Protein AF-A0A379TCU0-F1 (afdb_monomer_lite)

Sequence (93 aa):
MSAAAAAITCGEMIGAGAHLAVGIDPTQLFLCQFEAVRKLLGNDQRAHLLPLGIEQLPALKAFDTVFSMGVLYHRRSPLEHLWQLKDQLVNGG

InterPro domains:
  IPR027555 tRNA (Mo5U34)-methyltransferase-like [PF08003] (13-93)
  IPR029063 S-adenosyl-L-methionine-dependent methyltransferase superfamily [SSF53335] (12-93)

pLDDT: mean 90.49, std 10.65, range [45.81, 97.19]

Secondary structure (DSSP, 8-state):
--EEE-SS-HHHHHHTT-SEEEEE---HHHHHHHHHHHHHTT--SSEEEES--GGG------BSEE---S-GGG-S-HHHHHHHHHTTBPTT-

Organism: NCBI:txid59203

Foldseek 3Di:
DAEEEAAQCQVVCVVVPGQAYEHEALDVVSQVVVVVVCVVVVVDPRYYYDNDDLVPDDLQQAHQYYDDPPHQVVDPDNVVVVVSRVSPHHVPD

Radius of gyration: 13.2 Å; chains: 1; bounding box: 32×22×35 Å

Structure (mmCIF, N/CA/C/O backbone):
data_AF-A0A379TCU0-F1
#
_entry.id   AF-A0A379TCU0-F1
#
loop_
_atom_site.group_PDB
_atom_site.id
_atom_site.type_symbol
_atom_site.label_atom_id
_atom_site.label_alt_id
_atom_site.label_comp_id
_atom_site.label_asym_id
_atom_site.label_entity_id
_atom_site.label_seq_id
_atom_site.pdbx_PDB_ins_code
_atom_site.Cartn_x
_atom_site.Cartn_y
_atom_site.Cartn_z
_atom_site.occupancy
_atom_site.B_iso_or_equiv
_atom_site.auth_seq_id
_atom_site.auth_comp_id
_atom_site.auth_asym_id
_atom_site.auth_atom_id
_atom_site.pdbx_PDB_model_num
ATOM 1 N N . MET A 1 1 ? -16.291 -2.358 -2.917 1.00 45.81 1 MET A N 1
ATOM 2 C CA . MET A 1 1 ? -15.122 -2.690 -2.076 1.00 45.81 1 MET A CA 1
ATOM 3 C C . MET A 1 1 ? -14.001 -1.843 -2.641 1.00 45.81 1 MET A C 1
ATOM 5 O O . MET A 1 1 ? -13.848 -1.904 -3.843 1.00 45.81 1 MET A O 1
ATOM 9 N N . SER A 1 2 ? -13.390 -0.946 -1.865 1.00 52.31 2 SER A N 1
ATOM 10 C CA . SER A 1 2 ? -12.309 -0.071 -2.351 1.00 52.31 2 SER A CA 1
ATOM 11 C C . SER A 1 2 ? -11.098 -0.297 -1.454 1.00 52.31 2 SER A C 1
ATOM 13 O O . SER A 1 2 ? -11.040 0.243 -0.345 1.00 52.31 2 SER A O 1
ATOM 15 N N . ALA A 1 3 ? -10.205 -1.187 -1.878 1.00 56.97 3 ALA A N 1
ATOM 16 C CA . ALA A 1 3 ? -8.917 -1.407 -1.235 1.00 56.97 3 ALA A CA 1
ATOM 17 C C . ALA A 1 3 ? -7.857 -0.625 -2.009 1.00 56.97 3 ALA A C 1
ATOM 19 O O . ALA A 1 3 ? -7.724 -0.781 -3.223 1.00 56.97 3 ALA A O 1
ATOM 20 N N . ALA A 1 4 ? -7.100 0.213 -1.308 1.00 61.09 4 ALA A N 1
ATOM 21 C CA . ALA A 1 4 ? -6.114 1.079 -1.927 1.00 61.09 4 ALA A CA 1
ATOM 22 C C . ALA A 1 4 ? -4.719 0.847 -1.332 1.00 61.09 4 ALA A C 1
ATOM 24 O O . ALA A 1 4 ? -4.573 0.740 -0.114 1.00 61.09 4 ALA A O 1
ATOM 25 N N . ALA A 1 5 ? -3.697 0.743 -2.185 1.00 60.28 5 ALA A N 1
ATOM 26 C CA . ALA A 1 5 ? -2.317 0.536 -1.747 1.00 60.28 5 ALA A CA 1
ATOM 27 C C . ALA A 1 5 ? -1.528 1.858 -1.771 1.00 60.28 5 ALA A C 1
ATOM 29 O O . ALA A 1 5 ? -1.397 2.461 -2.838 1.00 60.28 5 ALA A O 1
ATOM 30 N N . ALA A 1 6 ? -0.993 2.318 -0.631 1.00 62.38 6 ALA A N 1
ATOM 31 C CA . ALA A 1 6 ? -0.177 3.540 -0.558 1.00 62.38 6 ALA A CA 1
ATOM 32 C C . ALA A 1 6 ? 0.771 3.576 0.650 1.00 62.38 6 ALA A C 1
ATOM 34 O O . ALA A 1 6 ? 0.332 3.464 1.785 1.00 62.38 6 ALA A O 1
ATOM 35 N N . ALA A 1 7 ? 2.063 3.834 0.434 1.00 57.19 7 ALA A N 1
ATOM 36 C CA . ALA A 1 7 ? 3.089 3.781 1.485 1.00 57.19 7 ALA A CA 1
ATOM 37 C C . ALA A 1 7 ? 2.906 4.780 2.653 1.00 57.19 7 ALA A C 1
ATOM 39 O O . ALA A 1 7 ? 3.170 4.419 3.794 1.00 57.19 7 ALA A O 1
ATOM 40 N N . ILE A 1 8 ? 2.462 6.023 2.399 1.00 62.81 8 ILE A N 1
ATOM 41 C CA . ILE A 1 8 ? 2.507 7.110 3.410 1.00 62.81 8 ILE A CA 1
ATOM 42 C C . ILE A 1 8 ? 1.149 7.811 3.611 1.00 62.81 8 ILE A C 1
ATOM 44 O O . ILE A 1 8 ? 0.864 8.318 4.692 1.00 62.81 8 ILE A O 1
ATOM 48 N N . THR A 1 9 ? 0.263 7.802 2.614 1.00 80.38 9 THR A N 1
ATOM 49 C CA . THR A 1 9 ? -0.981 8.597 2.615 1.00 80.38 9 THR A CA 1
ATOM 50 C C . THR A 1 9 ? -2.218 7.829 3.082 1.00 80.38 9 THR A C 1
ATOM 52 O O . THR A 1 9 ? -3.340 8.298 2.909 1.00 80.38 9 THR A O 1
ATOM 55 N N . CYS A 1 10 ? -2.046 6.661 3.714 1.00 86.31 10 CYS A N 1
ATOM 56 C CA . CYS A 1 10 ? -3.157 5.784 4.102 1.00 86.31 10 CYS A CA 1
ATOM 57 C C . CYS A 1 10 ? -4.279 6.512 4.868 1.00 86.31 10 CYS A C 1
ATOM 59 O O . CYS A 1 10 ? -5.452 6.305 4.574 1.00 86.31 10 CYS A O 1
ATOM 61 N N . GLY A 1 11 ? -3.937 7.397 5.812 1.00 86.19 11 GLY A N 1
ATOM 62 C CA . GLY A 1 11 ? -4.933 8.162 6.574 1.00 86.19 11 GLY A CA 1
ATOM 63 C C . GLY A 1 11 ? -5.766 9.118 5.711 1.00 86.19 11 GLY A C 1
ATOM 64 O O . GLY A 1 11 ? -6.977 9.219 5.900 1.00 86.19 11 GLY A O 1
ATOM 65 N N . GLU A 1 12 ? -5.147 9.767 4.723 1.00 89.56 12 GLU A N 1
ATOM 66 C CA . GLU A 1 12 ? -5.839 10.661 3.785 1.00 89.56 12 GLU A CA 1
ATOM 67 C C . GLU A 1 12 ? -6.810 9.882 2.897 1.00 89.56 12 GLU A C 1
ATOM 69 O O . GLU A 1 12 ? -7.927 10.332 2.657 1.00 89.56 12 GLU A O 1
ATOM 74 N N . MET A 1 13 ? -6.427 8.675 2.469 1.00 91.75 13 MET A N 1
ATOM 75 C CA . MET A 1 13 ? -7.292 7.801 1.671 1.00 91.75 13 MET A CA 1
ATOM 76 C C . MET A 1 13 ? -8.545 7.394 2.443 1.00 91.75 13 MET A C 1
ATOM 78 O O . MET A 1 13 ? -9.646 7.431 1.897 1.00 91.75 13 MET A O 1
ATOM 82 N N . ILE A 1 14 ? -8.391 7.058 3.728 1.00 93.75 14 ILE A N 1
ATOM 83 C CA . ILE A 1 14 ? -9.533 6.783 4.607 1.00 93.75 14 ILE A CA 1
ATOM 84 C C . ILE A 1 14 ? -10.405 8.031 4.774 1.00 93.75 14 ILE A C 1
ATOM 86 O O . ILE A 1 14 ? -11.629 7.930 4.696 1.00 93.75 14 ILE A O 1
ATOM 90 N N . GLY A 1 15 ? -9.800 9.212 4.927 1.00 91.06 15 GLY A N 1
ATOM 91 C CA . GLY A 1 15 ? -10.522 10.488 4.956 1.00 91.06 15 GLY A CA 1
ATOM 92 C C . GLY A 1 15 ? -11.301 10.788 3.667 1.00 91.06 15 GLY A C 1
ATOM 93 O O . GLY A 1 15 ? -12.381 11.368 3.728 1.00 91.06 15 GLY A O 1
ATOM 94 N N . ALA A 1 16 ? -10.795 10.339 2.516 1.00 93.31 16 ALA A N 1
ATOM 95 C CA . ALA A 1 16 ? -11.440 10.463 1.208 1.00 93.31 16 ALA A CA 1
ATOM 96 C C . ALA A 1 16 ? -12.487 9.367 0.913 1.00 93.31 16 ALA A C 1
ATOM 98 O O . ALA A 1 16 ? -13.080 9.363 -0.165 1.00 93.31 16 ALA A O 1
ATOM 99 N N . GLY A 1 17 ? -12.737 8.447 1.852 1.00 92.69 17 GLY A N 1
ATOM 100 C CA . GLY A 1 17 ? -13.777 7.421 1.733 1.00 92.69 17 GLY A CA 1
ATOM 101 C C . GLY A 1 17 ? -13.303 6.052 1.241 1.00 92.69 17 GLY A C 1
ATOM 102 O O . GLY A 1 17 ? -14.143 5.208 0.923 1.00 92.69 17 GLY A O 1
ATOM 103 N N . ALA A 1 18 ? -11.992 5.790 1.195 1.00 93.19 18 ALA A N 1
ATOM 104 C CA . ALA A 1 18 ? -11.495 4.436 0.956 1.00 93.19 18 ALA A CA 1
ATOM 105 C C . ALA A 1 18 ? -11.959 3.485 2.075 1.00 93.19 18 ALA A C 1
ATOM 107 O O . ALA A 1 18 ? -11.996 3.848 3.253 1.00 93.19 18 ALA A O 1
ATOM 108 N N . HIS A 1 19 ? -12.306 2.249 1.712 1.00 94.19 19 HIS A N 1
ATOM 109 C CA . HIS A 1 19 ? -12.748 1.246 2.685 1.00 94.19 19 HIS A CA 1
ATOM 110 C C . HIS A 1 19 ? -11.562 0.670 3.471 1.00 94.19 19 HIS A C 1
ATOM 112 O O . HIS A 1 19 ? -11.683 0.376 4.659 1.00 94.19 19 HIS A O 1
ATOM 118 N N . LEU A 1 20 ? -10.426 0.489 2.797 1.00 94.62 20 LEU A N 1
ATOM 119 C CA . LEU A 1 20 ? -9.187 -0.028 3.367 1.00 94.62 20 LEU A CA 1
ATOM 120 C C . LEU A 1 20 ? -7.997 0.624 2.661 1.00 94.62 20 LEU A C 1
ATOM 122 O O . LEU A 1 20 ? -7.967 0.678 1.431 1.00 94.62 20 LEU A O 1
ATOM 126 N N . ALA A 1 21 ? -7.006 1.063 3.432 1.00 95.38 21 ALA A N 1
ATOM 127 C CA . ALA A 1 21 ? -5.738 1.568 2.925 1.00 95.38 21 ALA A CA 1
ATOM 128 C C . ALA A 1 21 ? -4.575 0.726 3.472 1.00 95.38 21 ALA A C 1
ATOM 130 O O . ALA A 1 21 ? -4.427 0.575 4.686 1.00 95.38 21 ALA A O 1
AT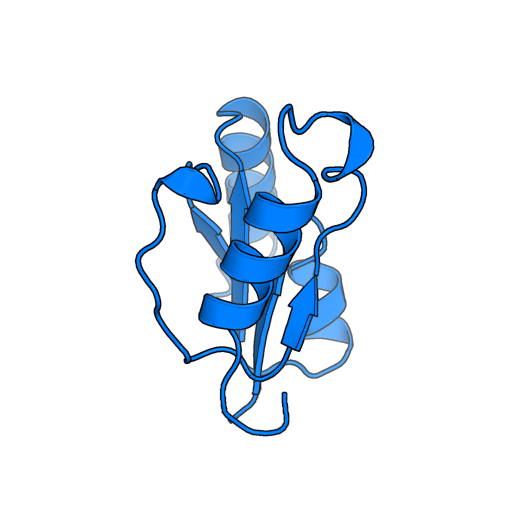OM 131 N N . VAL A 1 22 ? -3.754 0.168 2.582 1.00 95.75 22 VAL A N 1
ATOM 132 C CA . VAL A 1 22 ? -2.586 -0.645 2.949 1.00 95.75 22 VAL A CA 1
ATOM 133 C C . VAL A 1 22 ? -1.323 -0.016 2.384 1.00 95.75 22 VAL A C 1
ATOM 135 O O . VAL A 1 22 ? -1.131 0.059 1.174 1.00 95.75 22 VAL A O 1
ATOM 138 N N . GLY A 1 23 ? -0.434 0.418 3.262 1.00 94.88 23 GLY A N 1
ATOM 139 C CA . GLY A 1 23 ? 0.885 0.900 2.907 1.00 94.88 23 GLY A CA 1
ATOM 140 C C . GLY A 1 23 ? 1.949 -0.165 3.009 1.00 94.88 23 GLY A C 1
ATOM 141 O O . GLY A 1 23 ? 1.855 -1.090 3.813 1.00 94.88 23 GLY A O 1
ATOM 142 N N . ILE A 1 24 ? 2.988 0.010 2.200 1.00 93.44 24 ILE A N 1
ATOM 143 C CA . ILE A 1 24 ? 4.230 -0.745 2.284 1.00 93.44 24 ILE A CA 1
ATOM 144 C C . ILE A 1 24 ? 5.399 0.239 2.346 1.00 93.44 24 ILE A C 1
ATOM 146 O O . ILE A 1 24 ? 5.514 1.117 1.493 1.00 93.44 24 ILE A O 1
ATOM 150 N N . ASP A 1 25 ? 6.245 0.122 3.363 1.00 92.88 25 ASP A N 1
ATOM 151 C CA . ASP A 1 25 ? 7.521 0.834 3.421 1.00 92.88 25 ASP A CA 1
ATOM 152 C C . ASP A 1 25 ? 8.501 0.048 4.305 1.00 92.88 25 ASP A C 1
ATOM 154 O O . ASP A 1 25 ? 8.161 -0.258 5.447 1.00 92.88 25 ASP A O 1
ATOM 158 N N . PRO A 1 26 ? 9.716 -0.289 3.837 1.00 92.25 26 PRO A N 1
ATOM 159 C CA . PRO A 1 26 ? 10.675 -1.062 4.628 1.00 92.25 26 PRO A CA 1
ATOM 160 C C . PRO A 1 26 ? 11.290 -0.269 5.801 1.00 92.25 26 PRO A C 1
ATOM 162 O O . PRO A 1 26 ? 12.027 -0.830 6.613 1.00 92.25 26 PRO A O 1
ATOM 165 N N . THR A 1 27 ? 11.029 1.036 5.909 1.00 93.69 27 THR A N 1
ATOM 166 C CA . THR A 1 27 ? 11.618 1.917 6.922 1.00 93.69 27 THR A CA 1
ATOM 167 C C . THR A 1 27 ? 10.942 1.748 8.285 1.00 93.69 27 THR A C 1
ATOM 169 O O . THR A 1 27 ? 9.840 2.242 8.526 1.00 93.69 27 THR A O 1
ATOM 172 N N . GLN A 1 28 ? 11.653 1.145 9.243 1.00 94.81 28 GLN A N 1
ATOM 173 C CA . GLN A 1 28 ? 11.135 0.889 10.596 1.00 94.81 28 GLN A CA 1
ATOM 174 C C . GLN A 1 28 ? 10.634 2.151 11.323 1.00 94.81 28 GLN A C 1
ATOM 176 O O . GLN A 1 28 ? 9.660 2.089 12.073 1.00 94.81 28 GLN A O 1
ATOM 181 N N . LEU A 1 29 ? 11.277 3.305 11.103 1.00 95.50 29 LEU A N 1
ATOM 182 C CA . LEU A 1 29 ? 10.845 4.577 11.689 1.00 95.50 29 LEU A CA 1
ATOM 183 C C . LEU A 1 29 ? 9.411 4.932 11.271 1.00 95.50 29 LEU A C 1
ATOM 185 O O . LEU A 1 29 ? 8.622 5.348 12.117 1.00 95.50 29 LEU A O 1
ATOM 189 N N . PHE A 1 30 ? 9.067 4.737 9.997 1.00 94.19 30 PHE A N 1
ATOM 190 C CA . PHE A 1 30 ? 7.737 5.049 9.478 1.00 94.19 30 PHE A CA 1
ATOM 191 C C . PHE A 1 30 ? 6.686 4.086 10.022 1.00 94.19 30 PHE A C 1
ATOM 193 O O . PHE A 1 30 ? 5.597 4.529 10.377 1.00 94.19 30 PHE A O 1
ATOM 200 N N . LEU A 1 31 ? 7.033 2.807 10.212 1.00 95.19 31 LEU A N 1
ATOM 201 C CA . LEU A 1 31 ? 6.165 1.860 10.913 1.00 95.19 31 LEU A CA 1
ATOM 202 C C . LEU A 1 31 ? 5.858 2.327 12.341 1.00 95.19 31 LEU A C 1
ATOM 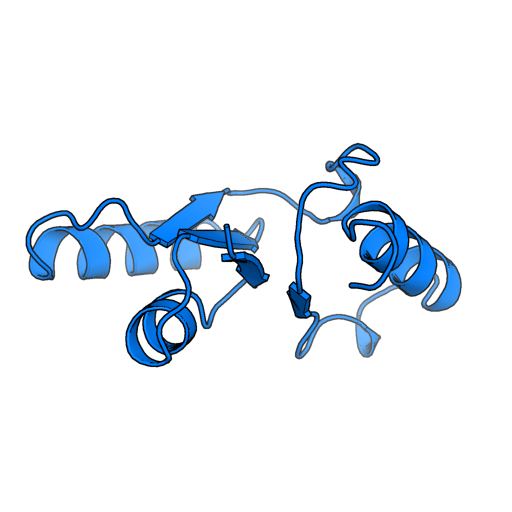204 O O . LEU A 1 31 ? 4.695 2.398 12.732 1.00 95.19 31 LEU A O 1
ATOM 208 N N . CYS A 1 32 ? 6.881 2.705 13.109 1.00 96.75 32 CYS A N 1
ATOM 209 C CA . CYS A 1 32 ? 6.692 3.207 14.470 1.00 96.75 32 CYS A CA 1
ATOM 210 C C . CYS A 1 32 ? 5.839 4.486 14.507 1.00 96.75 32 CYS A C 1
ATOM 212 O O . CYS A 1 32 ? 4.962 4.614 15.361 1.00 96.75 32 CYS A O 1
ATOM 214 N N . GLN A 1 33 ? 6.077 5.425 13.587 1.00 96.06 33 GLN A N 1
ATOM 215 C CA . GLN A 1 33 ? 5.294 6.660 13.472 1.00 96.06 33 GLN A CA 1
ATOM 216 C C . GLN A 1 33 ? 3.829 6.370 13.128 1.00 96.06 33 GLN A C 1
ATOM 218 O O . GLN A 1 33 ? 2.930 6.908 13.775 1.00 96.06 33 GLN A O 1
ATOM 223 N N . PHE A 1 34 ? 3.588 5.488 12.159 1.00 95.88 34 PHE A N 1
ATOM 224 C CA . PHE A 1 34 ? 2.251 5.064 11.762 1.00 95.88 34 PHE A CA 1
ATOM 225 C C . PHE A 1 34 ? 1.491 4.428 12.931 1.00 95.88 34 PHE A C 1
ATOM 227 O O . PHE A 1 34 ? 0.367 4.825 13.230 1.00 95.88 34 PHE A O 1
ATOM 234 N N . GLU A 1 35 ? 2.118 3.487 13.636 1.00 96.50 35 GLU A N 1
ATOM 235 C CA . GLU A 1 35 ? 1.523 2.797 14.783 1.00 96.5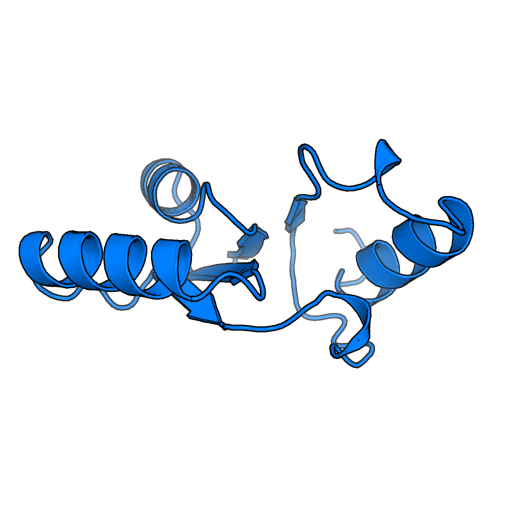0 35 GLU A CA 1
ATOM 236 C C . GLU A 1 35 ? 1.231 3.745 15.953 1.00 96.50 35 GLU A C 1
ATOM 238 O O . GLU A 1 35 ? 0.184 3.643 16.598 1.00 96.50 35 GLU A O 1
ATOM 243 N N . ALA A 1 36 ? 2.112 4.720 16.199 1.00 97.00 36 ALA A N 1
ATOM 244 C CA . ALA A 1 36 ? 1.875 5.760 17.195 1.00 97.00 36 ALA A CA 1
ATOM 245 C C . ALA A 1 36 ? 0.628 6.592 16.854 1.00 97.00 36 ALA A C 1
ATOM 247 O O . ALA A 1 36 ? -0.237 6.777 17.711 1.00 97.00 36 ALA A O 1
ATOM 248 N N . VAL A 1 37 ? 0.495 7.040 15.600 1.00 95.50 37 VAL A N 1
ATOM 249 C CA . VAL A 1 37 ? -0.685 7.787 15.136 1.00 95.50 37 VAL A CA 1
ATOM 250 C C . VAL A 1 37 ? -1.941 6.915 15.186 1.00 95.50 37 VAL A C 1
ATOM 252 O O . VAL A 1 37 ? -2.952 7.349 15.736 1.00 95.50 37 VAL A O 1
ATOM 255 N N . ARG A 1 38 ? -1.886 5.665 14.704 1.00 95.38 38 ARG A N 1
ATOM 256 C CA . ARG A 1 38 ? -3.017 4.723 14.753 1.00 95.38 38 ARG A CA 1
ATOM 257 C C . ARG A 1 38 ? -3.520 4.534 16.181 1.00 95.38 38 ARG A C 1
ATOM 259 O O . ARG A 1 38 ? -4.724 4.594 16.419 1.00 95.38 38 ARG A O 1
ATOM 266 N N . LYS A 1 39 ? -2.609 4.375 17.147 1.00 97.19 39 LYS A N 1
ATOM 267 C CA . LYS A 1 39 ? -2.949 4.256 18.571 1.00 97.19 39 LYS A CA 1
ATOM 268 C C . LYS A 1 39 ? -3.648 5.507 19.111 1.00 97.19 39 LYS A C 1
ATOM 270 O O . LYS A 1 39 ? -4.611 5.375 19.862 1.00 97.19 39 LYS A O 1
ATOM 275 N N . LEU A 1 40 ? -3.194 6.702 18.727 1.00 96.94 40 LEU A N 1
ATOM 276 C CA . LEU A 1 40 ? -3.822 7.970 19.123 1.00 96.94 40 LEU A CA 1
ATOM 277 C C . LEU A 1 40 ? -5.209 8.165 18.491 1.00 96.94 40 LEU A C 1
ATOM 279 O O . LEU A 1 40 ? -6.078 8.773 19.108 1.00 96.94 40 LEU A O 1
ATOM 283 N N . LEU A 1 41 ? -5.443 7.601 17.306 1.00 94.75 41 LEU A N 1
ATOM 284 C CA . LEU A 1 41 ? -6.728 7.627 16.596 1.00 94.75 41 LEU A CA 1
ATOM 285 C C . LEU A 1 41 ? -7.683 6.494 17.020 1.00 94.75 41 LEU A C 1
ATOM 287 O O . LEU A 1 41 ? -8.521 6.056 16.237 1.00 94.75 41 LEU A O 1
ATOM 291 N N . GLY A 1 42 ? -7.559 5.984 18.248 1.00 96.50 42 GLY A N 1
ATOM 292 C CA . GLY A 1 42 ? -8.446 4.933 18.760 1.00 96.50 42 GLY A CA 1
ATOM 293 C C . GLY A 1 42 ? -8.186 3.547 18.165 1.00 96.50 42 GLY A C 1
ATOM 294 O O . GLY A 1 42 ? -9.076 2.702 18.172 1.00 96.50 42 GLY A O 1
ATOM 295 N N . ASN A 1 43 ? -6.970 3.303 17.670 1.00 96.00 43 ASN A N 1
ATOM 296 C CA . ASN A 1 43 ? -6.565 2.054 17.028 1.00 96.00 43 ASN A CA 1
ATOM 297 C C . ASN A 1 43 ? -7.431 1.678 15.808 1.00 96.00 43 ASN A C 1
ATOM 299 O O . ASN A 1 43 ? -7.788 0.512 15.634 1.00 96.00 43 ASN A O 1
ATOM 303 N N . ASP A 1 44 ? -7.763 2.662 14.965 1.00 94.81 44 ASP A N 1
ATOM 304 C CA . ASP A 1 44 ? -8.519 2.463 13.721 1.00 94.81 44 ASP A CA 1
ATOM 305 C C . ASP A 1 44 ? -7.886 1.367 12.841 1.00 94.81 44 ASP A C 1
ATOM 307 O O . ASP A 1 44 ? -6.682 1.374 12.593 1.00 94.81 44 ASP A O 1
ATOM 311 N N . GLN A 1 45 ? -8.700 0.414 12.383 1.00 95.81 45 GLN A N 1
ATOM 312 C CA . GLN A 1 45 ? -8.274 -0.762 11.611 1.00 95.81 45 GLN A CA 1
ATOM 313 C C . GLN A 1 45 ? -8.512 -0.617 10.102 1.00 95.81 45 GLN A C 1
ATOM 315 O O . GLN A 1 45 ? -8.448 -1.594 9.367 1.00 95.81 45 GLN A O 1
ATOM 320 N N . ARG A 1 46 ? -8.834 0.582 9.611 1.00 95.12 46 ARG A N 1
ATOM 321 C CA . ARG A 1 46 ? -9.020 0.817 8.171 1.00 95.12 46 ARG A CA 1
ATOM 322 C C . ARG A 1 46 ? -7.714 1.140 7.451 1.00 95.12 46 ARG A C 1
ATOM 324 O O . ARG A 1 46 ? -7.667 1.067 6.229 1.00 95.12 46 ARG A O 1
ATOM 331 N N . ALA A 1 47 ? -6.658 1.483 8.184 1.00 95.12 47 ALA A N 1
ATOM 332 C CA . ALA A 1 47 ? -5.337 1.758 7.637 1.00 95.12 47 ALA A CA 1
ATOM 333 C C . ALA A 1 47 ? -4.294 0.807 8.239 1.00 95.12 47 ALA A C 1
ATOM 335 O O . ALA A 1 47 ? -4.247 0.612 9.456 1.00 95.12 47 ALA A O 1
ATOM 336 N N . HIS A 1 48 ? -3.401 0.283 7.400 1.00 95.19 48 HIS A N 1
ATOM 337 C CA . HIS A 1 48 ? -2.275 -0.554 7.820 1.00 95.19 48 HIS A CA 1
ATOM 338 C C . HIS A 1 48 ? -0.993 -0.153 7.095 1.00 95.19 48 HIS A C 1
ATOM 340 O O . HIS A 1 48 ? -1.050 0.245 5.939 1.00 95.19 48 HIS A O 1
ATOM 346 N N . LEU A 1 49 ? 0.157 -0.313 7.750 1.00 95.50 49 LEU A N 1
ATOM 347 C CA . LEU A 1 49 ? 1.477 -0.168 7.140 1.00 95.50 49 LEU A CA 1
ATOM 348 C C . LEU A 1 49 ? 2.266 -1.459 7.370 1.00 95.50 49 LEU A C 1
ATOM 350 O O . LEU A 1 49 ? 2.417 -1.901 8.508 1.00 95.50 49 LEU A O 1
ATOM 354 N N . LEU A 1 50 ? 2.743 -2.075 6.292 1.00 94.38 50 LEU A N 1
ATOM 355 C CA . LEU A 1 50 ? 3.551 -3.288 6.328 1.00 94.38 50 LEU A CA 1
ATOM 356 C C . LEU A 1 50 ? 5.024 -2.932 6.069 1.00 94.38 50 LEU A C 1
ATOM 358 O O . LEU A 1 50 ? 5.303 -2.176 5.135 1.00 94.38 50 LEU A O 1
ATOM 362 N N . PRO A 1 51 ? 5.976 -3.492 6.836 1.00 94.06 51 PRO A N 1
ATOM 363 C CA . PRO A 1 51 ? 7.402 -3.233 6.656 1.00 94.06 51 PRO A CA 1
ATOM 364 C C . PRO A 1 51 ? 7.979 -4.025 5.471 1.00 94.06 51 PRO A C 1
ATOM 366 O O . PRO A 1 51 ? 8.796 -4.927 5.649 1.00 94.06 51 PRO A O 1
ATOM 369 N N . LEU A 1 52 ? 7.500 -3.735 4.260 1.00 93.25 52 LEU A N 1
ATOM 370 C CA . LEU A 1 52 ? 7.835 -4.444 3.024 1.00 93.25 52 LEU A CA 1
ATOM 371 C C . LEU A 1 52 ? 8.236 -3.465 1.916 1.00 93.25 52 LEU A C 1
ATOM 373 O O . LEU A 1 52 ? 7.695 -2.365 1.810 1.00 93.25 52 LEU A O 1
ATOM 377 N N . GLY A 1 53 ? 9.150 -3.894 1.052 1.00 91.06 53 GLY A N 1
ATOM 378 C CA . GLY A 1 53 ? 9.356 -3.318 -0.273 1.00 91.06 53 GLY A CA 1
ATOM 379 C C . GLY A 1 53 ? 8.389 -3.910 -1.302 1.00 91.06 53 GLY A C 1
ATOM 380 O O . GLY A 1 53 ? 7.897 -5.029 -1.148 1.00 91.06 53 GLY A O 1
ATOM 381 N N . ILE A 1 54 ? 8.128 -3.171 -2.385 1.00 90.06 54 ILE A N 1
ATOM 382 C CA . ILE A 1 54 ? 7.219 -3.614 -3.458 1.00 90.06 54 ILE A CA 1
ATOM 383 C C . ILE A 1 54 ? 7.709 -4.897 -4.136 1.00 90.06 54 ILE A C 1
ATOM 385 O O . ILE A 1 54 ? 6.911 -5.737 -4.530 1.00 90.06 54 ILE A O 1
ATOM 389 N N . GLU A 1 55 ? 9.024 -5.089 -4.201 1.00 90.38 55 GLU A N 1
ATOM 390 C CA . GLU A 1 55 ? 9.661 -6.284 -4.746 1.00 90.38 55 GLU A CA 1
ATOM 391 C C . GLU A 1 55 ? 9.362 -7.568 -3.958 1.00 90.38 55 GLU A C 1
ATOM 393 O O . GLU A 1 55 ? 9.582 -8.663 -4.469 1.00 90.38 55 GLU A O 1
ATOM 398 N N . GLN A 1 56 ? 8.867 -7.443 -2.724 1.00 93.62 56 GLN A N 1
ATOM 399 C CA . GLN A 1 56 ? 8.476 -8.575 -1.885 1.00 93.62 56 GLN A CA 1
ATOM 400 C C . GLN A 1 56 ? 7.008 -8.970 -2.083 1.00 93.62 56 GLN A C 1
ATOM 402 O O . GLN A 1 56 ? 6.584 -10.003 -1.563 1.00 93.62 56 GLN A O 1
ATOM 407 N N . LEU A 1 57 ? 6.218 -8.159 -2.797 1.00 92.06 57 LEU A N 1
ATOM 408 C CA . LEU A 1 57 ? 4.812 -8.455 -3.039 1.00 92.06 57 LEU A CA 1
ATOM 409 C C . LEU A 1 57 ? 4.653 -9.423 -4.219 1.00 92.06 57 LEU A C 1
ATOM 411 O O . LEU A 1 57 ? 5.243 -9.204 -5.280 1.00 92.06 57 LEU A O 1
ATOM 415 N N . PRO A 1 58 ? 3.821 -10.471 -4.084 1.00 94.62 58 PRO A N 1
ATOM 416 C CA . PRO A 1 58 ? 3.388 -11.247 -5.237 1.00 94.62 58 PRO A CA 1
ATOM 417 C C . PRO A 1 58 ? 2.419 -10.423 -6.104 1.00 94.62 58 PRO A C 1
ATOM 419 O O . PRO A 1 58 ? 1.976 -9.339 -5.723 1.00 94.62 58 PRO A O 1
ATOM 422 N N . ALA A 1 59 ? 2.041 -10.950 -7.268 1.00 95.31 59 ALA A N 1
ATOM 423 C CA . ALA A 1 59 ? 0.970 -10.370 -8.075 1.00 95.31 59 ALA A CA 1
ATOM 424 C C . ALA A 1 59 ? -0.392 -10.608 -7.399 1.00 95.31 59 ALA A C 1
ATOM 426 O O . ALA A 1 59 ? -1.026 -11.643 -7.610 1.00 95.31 59 ALA A O 1
ATOM 427 N N . LEU A 1 60 ? -0.814 -9.671 -6.547 1.00 94.69 60 LEU A N 1
ATOM 428 C CA . LEU A 1 60 ? -2.039 -9.796 -5.756 1.00 94.69 60 LEU A CA 1
ATOM 429 C C . LEU A 1 60 ? -3.304 -9.555 -6.580 1.00 94.69 60 LEU A C 1
ATOM 431 O O . LEU A 1 60 ? -4.310 -10.216 -6.332 1.00 94.69 60 LEU A O 1
ATOM 435 N N . LYS A 1 61 ? -3.262 -8.620 -7.540 1.00 95.25 61 LYS A N 1
ATOM 436 C CA . LYS A 1 61 ? -4.416 -8.200 -8.357 1.00 95.25 61 LYS A CA 1
ATOM 437 C C . LYS A 1 61 ? -5.683 -7.966 -7.527 1.00 95.25 61 LYS A C 1
ATOM 439 O O . LYS A 1 61 ? -6.750 -8.485 -7.848 1.00 95.25 61 LYS A O 1
ATOM 444 N N . ALA A 1 62 ? -5.531 -7.242 -6.422 1.00 93.88 62 ALA A N 1
ATOM 445 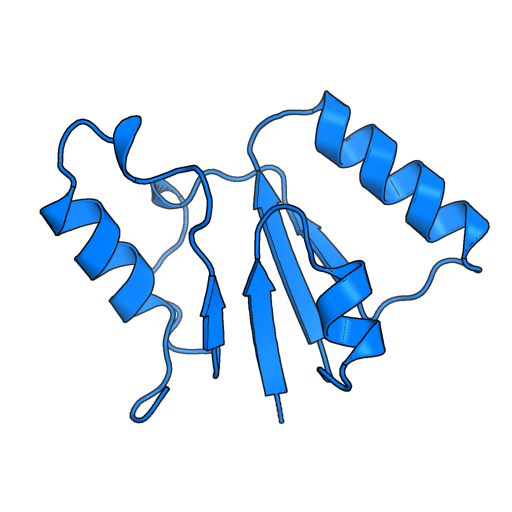C CA . ALA A 1 62 ? -6.543 -7.136 -5.370 1.00 93.88 62 ALA A CA 1
ATOM 446 C C . ALA A 1 62 ? -6.883 -5.690 -4.984 1.00 93.88 62 ALA A C 1
ATOM 448 O O . ALA A 1 62 ? -7.823 -5.476 -4.223 1.00 93.88 62 ALA A O 1
ATOM 449 N N . PHE A 1 63 ? -6.128 -4.710 -5.483 1.00 94.38 63 PHE A N 1
ATOM 450 C CA . PHE A 1 63 ? -6.353 -3.300 -5.189 1.00 94.38 63 PHE A CA 1
ATOM 451 C C . PHE A 1 63 ? -7.102 -2.623 -6.333 1.00 94.38 63 PHE A C 1
ATOM 453 O O . PHE A 1 63 ? -6.777 -2.823 -7.501 1.00 94.38 63 PHE A O 1
ATOM 460 N N . ASP A 1 64 ? -8.076 -1.788 -5.990 1.00 94.12 64 ASP A N 1
ATOM 461 C CA . ASP A 1 64 ? -8.818 -0.966 -6.951 1.00 94.12 64 ASP A CA 1
ATOM 462 C C . ASP A 1 64 ? -8.015 0.267 -7.372 1.00 94.12 64 ASP A C 1
ATOM 464 O O . ASP A 1 64 ? -8.285 0.885 -8.395 1.00 94.12 64 ASP A O 1
ATOM 468 N N . THR A 1 65 ? -7.048 0.680 -6.550 1.00 93.69 65 THR A N 1
ATOM 469 C CA . THR A 1 65 ? -6.171 1.817 -6.835 1.00 93.69 65 THR A CA 1
ATOM 470 C C . THR A 1 65 ? -4.826 1.628 -6.142 1.00 93.69 65 THR A C 1
ATOM 472 O O . THR A 1 65 ? -4.759 1.235 -4.975 1.00 93.69 65 THR A O 1
ATOM 475 N N . VAL A 1 66 ? -3.738 1.940 -6.844 1.00 94.00 66 VAL A N 1
ATOM 476 C CA . VAL A 1 66 ? -2.365 1.804 -6.344 1.00 94.00 66 VAL A CA 1
ATOM 477 C C . VAL A 1 66 ? -1.632 3.128 -6.520 1.00 94.00 66 VAL A C 1
ATOM 479 O O . VAL A 1 66 ? -1.589 3.687 -7.613 1.00 94.00 66 VAL A O 1
ATOM 482 N N . PHE A 1 67 ? -1.014 3.613 -5.446 1.00 93.00 67 PHE A N 1
ATOM 483 C CA . PHE A 1 67 ? -0.204 4.825 -5.457 1.00 93.00 67 PHE A CA 1
ATOM 484 C C . PHE A 1 67 ? 1.279 4.487 -5.335 1.00 93.00 67 PHE A C 1
ATOM 486 O O . 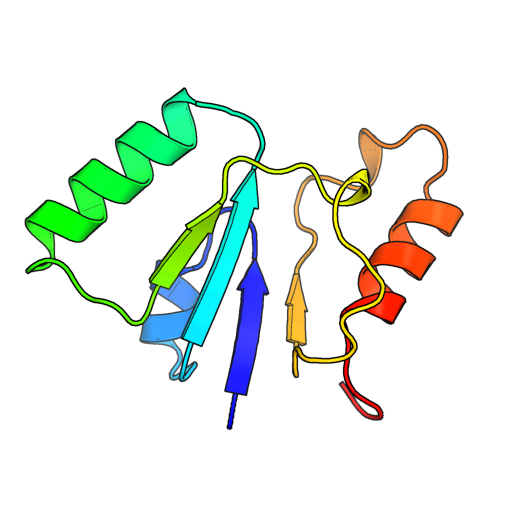PHE A 1 67 ? 1.706 3.749 -4.448 1.00 93.00 67 PHE A O 1
ATOM 493 N N . SER A 1 68 ? 2.092 5.108 -6.189 1.00 91.31 68 SER A N 1
ATOM 494 C CA . SER A 1 68 ? 3.549 5.088 -6.074 1.00 91.31 68 SER A CA 1
ATOM 495 C C . SER A 1 68 ? 4.096 6.503 -6.185 1.00 91.31 68 SER A C 1
ATOM 497 O O . SER A 1 68 ? 4.433 6.986 -7.263 1.00 91.31 68 SER A O 1
ATOM 499 N N . MET A 1 69 ? 4.141 7.196 -5.051 1.00 88.94 69 MET A N 1
ATOM 500 C CA . MET A 1 69 ? 4.576 8.589 -4.974 1.00 88.94 69 MET A CA 1
ATOM 501 C C . MET A 1 69 ? 5.966 8.657 -4.356 1.00 88.94 69 MET A C 1
ATOM 503 O O . MET A 1 69 ? 6.197 8.085 -3.297 1.00 88.94 69 MET A O 1
ATOM 507 N N . GLY A 1 70 ? 6.905 9.331 -5.021 1.00 87.44 70 GLY A N 1
ATOM 508 C CA . GLY A 1 70 ? 8.261 9.494 -4.488 1.00 87.44 70 GLY A CA 1
ATOM 509 C C . GLY A 1 70 ? 9.182 8.270 -4.631 1.00 87.44 70 GLY A C 1
ATOM 510 O O . GLY A 1 70 ? 10.288 8.289 -4.105 1.00 87.44 70 GLY A O 1
ATOM 511 N N . VAL A 1 71 ? 8.749 7.203 -5.318 1.00 89.62 71 VAL A N 1
ATOM 512 C CA . VAL A 1 71 ? 9.480 5.917 -5.361 1.00 89.62 71 VAL A CA 1
ATOM 513 C C . VAL A 1 71 ? 10.173 5.655 -6.700 1.00 89.62 71 VAL A C 1
ATOM 515 O O . VAL A 1 71 ? 11.279 5.117 -6.713 1.00 89.62 71 VAL A O 1
ATOM 518 N N . LEU A 1 72 ? 9.549 6.021 -7.826 1.00 91.00 72 LEU A N 1
ATOM 519 C CA . LEU A 1 72 ? 9.974 5.585 -9.165 1.00 91.00 72 LEU A CA 1
ATOM 520 C C . LEU A 1 72 ? 11.428 5.960 -9.501 1.00 91.00 72 LEU A C 1
ATOM 522 O O . LEU A 1 72 ? 12.154 5.144 -10.059 1.00 91.00 72 LEU A O 1
ATOM 526 N N . TYR A 1 73 ? 11.875 7.162 -9.125 1.00 91.81 73 TYR A N 1
ATOM 527 C CA . TYR A 1 73 ? 13.223 7.660 -9.437 1.00 91.81 73 TYR A CA 1
ATOM 528 C C . TYR A 1 73 ? 14.344 6.992 -8.627 1.00 91.81 73 TYR A C 1
ATOM 530 O O . TYR A 1 73 ? 15.515 7.139 -8.965 1.00 91.81 73 TYR A O 1
ATOM 538 N N . HIS A 1 74 ? 14.001 6.230 -7.586 1.00 88.94 74 HIS A N 1
ATOM 539 C CA . HIS A 1 74 ? 14.959 5.429 -6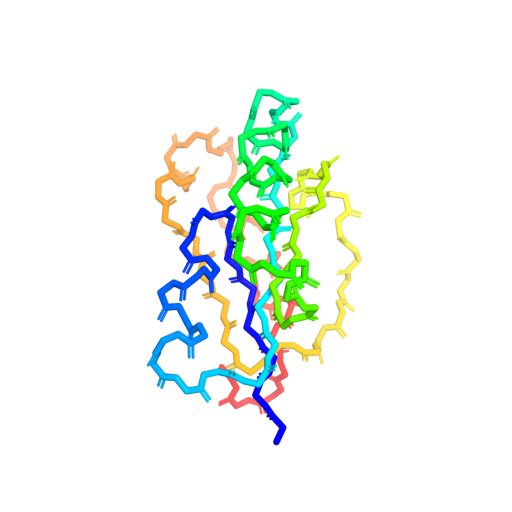.818 1.00 88.94 74 HIS A CA 1
ATOM 540 C C . HIS A 1 74 ? 15.113 4.004 -7.361 1.00 88.94 74 HIS A C 1
ATOM 542 O O . HIS A 1 74 ? 15.933 3.231 -6.862 1.00 88.94 74 HIS A O 1
ATOM 548 N N . ARG A 1 75 ? 14.308 3.608 -8.355 1.00 90.62 75 ARG A N 1
ATOM 549 C CA . ARG A 1 75 ? 14.287 2.235 -8.872 1.00 90.62 75 ARG A CA 1
ATOM 550 C C . ARG A 1 75 ? 15.310 2.076 -9.988 1.00 90.62 75 ARG A C 1
ATOM 552 O O . ARG A 1 75 ? 15.354 2.858 -10.930 1.00 90.62 75 ARG A O 1
ATOM 559 N N . ARG A 1 76 ? 16.104 1.003 -9.906 1.00 92.75 76 ARG A N 1
ATOM 560 C CA . ARG A 1 76 ? 17.090 0.645 -10.943 1.00 92.75 76 ARG A CA 1
ATOM 561 C C . ARG A 1 76 ? 16.435 0.340 -12.290 1.00 92.75 76 ARG A C 1
ATOM 563 O O . ARG A 1 76 ? 17.003 0.667 -13.323 1.00 92.75 76 ARG A O 1
ATOM 570 N N . SER A 1 77 ? 15.257 -0.287 -12.266 1.00 94.75 77 SER A N 1
ATOM 571 C CA . SER A 1 77 ? 14.446 -0.555 -13.454 1.00 94.75 77 SER A CA 1
ATOM 572 C C . SER A 1 77 ? 13.059 0.072 -13.282 1.00 94.75 77 SER A C 1
ATOM 574 O O . SER A 1 77 ? 12.219 -0.489 -12.574 1.00 94.75 77 SER A O 1
ATOM 576 N N . PRO A 1 78 ? 12.803 1.249 -13.880 1.00 94.69 78 PRO A N 1
ATOM 577 C CA . PRO A 1 78 ? 11.518 1.928 -13.740 1.00 94.69 78 PRO A CA 1
ATOM 578 C C . PRO A 1 78 ? 10.374 1.172 -14.428 1.00 94.69 78 PRO A C 1
ATOM 580 O O . PRO A 1 78 ? 9.255 1.199 -13.930 1.00 94.69 78 PRO A O 1
ATOM 583 N N . LEU A 1 79 ? 10.639 0.468 -15.536 1.00 96.75 79 LEU A N 1
ATOM 584 C CA . LEU A 1 79 ? 9.616 -0.314 -16.244 1.00 96.75 79 LEU A CA 1
ATOM 585 C C . LEU A 1 79 ? 9.144 -1.518 -15.422 1.00 96.75 79 LEU A C 1
ATOM 587 O O . LEU A 1 79 ? 7.941 -1.731 -15.300 1.00 96.75 79 LEU A O 1
ATOM 591 N N . GLU A 1 80 ? 10.074 -2.242 -14.796 1.00 95.25 80 GLU A N 1
ATOM 592 C CA . GLU A 1 80 ? 9.737 -3.348 -13.889 1.00 95.25 80 GLU A CA 1
ATOM 593 C C . GLU A 1 80 ? 8.897 -2.863 -12.709 1.00 95.25 80 GLU A C 1
ATOM 595 O O . GLU A 1 80 ? 7.907 -3.491 -12.350 1.00 95.25 80 GLU A O 1
ATOM 600 N N . HIS A 1 81 ? 9.232 -1.698 -12.148 1.00 94.44 81 HIS A N 1
ATOM 601 C CA . HIS A 1 81 ? 8.436 -1.099 -11.079 1.00 94.44 81 HIS A CA 1
ATOM 602 C C . HIS A 1 81 ? 7.000 -0.796 -11.532 1.00 94.44 81 HIS A C 1
ATOM 604 O O . HIS A 1 81 ? 6.052 -1.087 -10.809 1.00 94.44 81 HIS A O 1
ATOM 610 N N . LEU A 1 82 ? 6.809 -0.262 -12.744 1.00 95.56 82 LEU A N 1
ATOM 611 C CA . LEU A 1 82 ? 5.468 -0.038 -13.299 1.00 95.56 82 LEU A CA 1
ATOM 612 C C . LEU A 1 82 ? 4.697 -1.351 -13.504 1.00 95.56 82 LEU A C 1
ATOM 614 O O . LEU A 1 82 ? 3.495 -1.393 -13.237 1.00 95.56 82 LEU A O 1
ATOM 618 N N . TRP A 1 83 ? 5.365 -2.428 -13.930 1.00 96.31 83 TRP A N 1
ATOM 619 C CA . TRP A 1 83 ? 4.739 -3.752 -14.014 1.00 96.31 83 TRP A CA 1
ATOM 620 C C . TRP A 1 83 ? 4.360 -4.304 -12.641 1.00 96.31 83 TRP A C 1
ATOM 622 O O . TRP A 1 83 ? 3.235 -4.768 -12.479 1.00 96.31 83 TRP A O 1
ATOM 632 N N . GLN A 1 84 ? 5.221 -4.158 -11.633 1.00 94.62 84 GLN A N 1
ATOM 633 C CA . GLN A 1 84 ? 4.911 -4.559 -10.259 1.00 94.62 84 GLN A CA 1
ATOM 634 C C . GLN A 1 84 ? 3.687 -3.826 -9.705 1.00 94.62 84 GLN A C 1
ATOM 636 O O . GLN A 1 84 ? 2.847 -4.459 -9.070 1.00 94.62 84 GLN A O 1
ATOM 641 N N . LEU A 1 85 ? 3.556 -2.518 -9.967 1.00 95.00 85 LEU A N 1
ATOM 642 C CA . LEU A 1 85 ? 2.371 -1.740 -9.581 1.00 95.00 85 LEU A CA 1
ATOM 643 C C . LEU A 1 85 ? 1.112 -2.250 -10.287 1.00 95.00 85 LEU A C 1
ATOM 645 O O . LEU A 1 85 ? 0.082 -2.442 -9.642 1.00 95.00 85 LEU A O 1
ATOM 649 N N . LYS A 1 86 ? 1.203 -2.511 -11.596 1.00 95.75 86 LYS A N 1
ATOM 650 C CA . LYS A 1 86 ? 0.100 -3.082 -12.377 1.00 95.75 86 LYS A CA 1
ATOM 651 C C . LYS A 1 86 ? -0.336 -4.445 -11.832 1.00 95.75 86 LYS A C 1
ATOM 653 O O . LYS A 1 86 ? -1.528 -4.717 -11.783 1.00 95.75 86 LYS A O 1
ATOM 658 N N . ASP A 1 87 ? 0.600 -5.273 -11.383 1.00 96.62 87 ASP A N 1
ATOM 659 C CA . ASP A 1 87 ? 0.314 -6.597 -10.818 1.00 96.62 87 ASP A CA 1
ATOM 660 C C . ASP A 1 87 ? -0.406 -6.556 -9.459 1.00 96.62 87 ASP A C 1
ATOM 662 O O . ASP A 1 87 ? -0.913 -7.581 -8.994 1.00 96.62 87 ASP A O 1
ATOM 666 N N . GLN A 1 88 ? -0.505 -5.382 -8.834 1.00 95.88 88 GLN A N 1
ATOM 667 C CA . GLN A 1 88 ? -1.317 -5.180 -7.634 1.00 95.88 88 GLN A CA 1
ATOM 668 C C . GLN A 1 88 ? -2.768 -4.793 -7.963 1.00 95.88 88 GLN A C 1
ATOM 670 O O . GLN A 1 88 ? -3.654 -5.023 -7.135 1.00 95.88 88 GLN A O 1
ATOM 675 N N . LEU A 1 89 ? -3.025 -4.254 -9.160 1.00 95.88 89 LEU A N 1
ATOM 676 C CA . LEU A 1 89 ? -4.340 -3.766 -9.576 1.00 95.88 89 LEU A CA 1
ATOM 677 C C . LEU A 1 89 ? -5.269 -4.897 -10.032 1.00 95.88 89 LEU A C 1
ATOM 679 O O . LEU A 1 89 ? -4.861 -5.842 -10.714 1.00 95.88 89 LEU A O 1
ATOM 683 N N . VAL A 1 90 ? -6.548 -4.778 -9.680 1.00 95.31 90 VAL A N 1
ATOM 684 C CA . VAL A 1 90 ? -7.629 -5.543 -10.317 1.00 95.31 90 VAL A CA 1
ATOM 685 C C . VAL A 1 90 ? -7.792 -5.122 -11.783 1.00 95.31 90 VAL A C 1
ATOM 687 O O . VAL A 1 90 ? -7.317 -4.072 -12.217 1.00 95.31 90 VAL A O 1
ATOM 690 N N . ASN A 1 91 ? -8.514 -5.917 -12.574 1.00 95.06 91 ASN A N 1
ATOM 691 C CA . ASN A 1 91 ? -8.873 -5.498 -13.930 1.00 95.06 91 ASN A CA 1
ATOM 692 C C . ASN A 1 91 ? -9.783 -4.258 -13.883 1.00 95.06 91 ASN A C 1
ATOM 694 O O . ASN A 1 91 ? -10.863 -4.316 -13.300 1.00 95.06 91 ASN A O 1
ATOM 698 N N . GLY A 1 92 ? -9.369 -3.175 -14.547 1.00 92.69 92 GLY A N 1
ATOM 699 C CA . GLY A 1 92 ? -10.106 -1.906 -14.584 1.00 92.69 92 GLY A CA 1
ATOM 700 C C . GLY A 1 92 ? -9.760 -0.926 -13.458 1.00 92.69 92 GLY A C 1
ATOM 701 O O . GLY A 1 92 ? -10.363 0.146 -13.423 1.00 92.69 92 GLY A O 1
ATOM 702 N N . GLY A 1 93 ? -8.822 -1.291 -12.577 1.00 86.88 93 GLY A N 1
ATOM 703 C CA . GLY A 1 93 ? -8.166 -0.374 -11.639 1.00 86.88 93 GLY A CA 1
ATOM 704 C C . GLY A 1 93 ? -7.001 0.393 -12.257 1.00 86.88 93 GLY A C 1
ATOM 705 O O . GLY A 1 93 ? -6.589 0.053 -13.393 1.00 86.88 93 GLY A O 1
#